Protein AF-X1PNG1-F1 (afdb_monomer)

Sequence (162 aa):
MVKGASWNPIYDARANFEKSEVELVSYGVIKQITGEDWLEVDCSLSTAKPRIGGSMPYVASWFLRPYQREVLSDKVSAPLATAYQTEAFKKEAEVLEERVESEMEYAIAEEKGIAIIYKLPSKVSVKSDKSEHKFPVSSQFLSAEFEYSSYPRVSPFAYLGS

Organism: NCBI:txid412755

pLDDT: mean 71.27, std 20.63, range [27.91, 92.25]

Secondary structure (DSSP, 8-state):
---SEEEEEEEEEEEETTTTEEEEEEEEEEEE-SSS-EEEE--EEE---TTS-SPPPP------------------------------------------------PEEEEETTEEEEE-SSPEEE-SSS--EEEEEEEEEEE---EEEE-TTT-SSEEEE-

InterPro domains:
  IPR011935 Conserved hypothetical protein CHP02231 [PTHR31005] (1-160)
  IPR037291 Domain of unknown function DUF4139 [PF13598] (1-136)

Mean predicted aligned error: 16.91 Å

Solvent-accessible surface area (backbone atoms only — not comparable to full-atom values): 10886 Å² total; per-residue (Å²): 134,88,64,52,69,51,72,46,81,47,75,52,78,47,78,40,77,92,76,35,30,30,41,40,36,35,30,39,34,40,33,26,51,61,80,56,68,43,71,67,34,89,46,70,51,60,72,51,59,83,84,63,59,94,68,80,77,86,78,80,82,85,78,88,69,81,91,72,82,77,81,77,76,88,74,88,73,85,90,81,89,82,86,91,87,81,89,90,82,84,91,89,87,90,81,91,82,86,84,81,90,71,94,81,69,58,26,56,77,50,82,59,89,92,27,50,35,35,36,43,73,61,67,40,66,50,57,45,74,64,52,78,46,80,40,58,36,39,75,46,80,39,84,48,86,86,47,82,48,69,49,66,93,83,37,86,59,71,47,84,54,132

Foldseek 3Di:
DQPFKDKDKDWDWDDDPVQLKIKIWIKIKIFGQSVDWQDQAWDKDKPDPVVPDPDDDDDDDDDDDPDDDPPPDDPDDDDDDDDDDDDDDDDDDDDDDDDDDDDADEWDWDDDPPMIMTTQPGGDTYGNPRDIDMHTYDIDMDRHDWDWDDDVVVPVDIDTDD

Structure (mmCIF, N/CA/C/O backbone):
data_AF-X1PNG1-F1
#
_entry.id   AF-X1PNG1-F1
#
loop_
_atom_site.group_PDB
_atom_site.id
_atom_site.type_symbol
_atom_site.label_atom_id
_atom_site.label_alt_id
_atom_site.label_comp_id
_atom_site.label_asym_id
_atom_site.label_entity_id
_atom_site.label_seq_id
_atom_site.pdbx_PDB_ins_code
_atom_site.Cartn_x
_atom_site.Cartn_y
_atom_site.Cartn_z
_atom_site.occupancy
_atom_site.B_iso_or_equiv
_atom_site.auth_seq_id
_atom_site.auth_comp_id
_atom_site.auth_asym_id
_atom_site.auth_atom_id
_atom_site.pdbx_PDB_model_num
ATOM 1 N N . MET A 1 1 ? -16.408 -9.611 14.032 1.00 58.78 1 MET A N 1
ATOM 2 C CA . MET A 1 1 ? -15.685 -8.841 12.996 1.00 58.78 1 MET A CA 1
ATOM 3 C C . MET A 1 1 ? -16.488 -7.584 12.723 1.00 58.78 1 MET A C 1
ATOM 5 O O . MET A 1 1 ? -17.632 -7.701 12.296 1.00 58.78 1 MET A O 1
ATOM 9 N N . VAL A 1 2 ? -15.938 -6.415 13.043 1.00 67.69 2 VAL A N 1
ATOM 10 C CA . VAL A 1 2 ? -16.598 -5.132 12.775 1.00 67.69 2 VAL A CA 1
ATOM 11 C C . VAL A 1 2 ? -16.414 -4.814 11.293 1.00 67.69 2 VAL A C 1
ATOM 13 O O . VAL A 1 2 ? -15.322 -4.974 10.748 1.00 67.69 2 VAL A O 1
ATOM 16 N N . LYS A 1 3 ? -17.506 -4.475 10.607 1.00 81.31 3 LYS A N 1
ATOM 17 C CA . LYS A 1 3 ? -17.481 -4.110 9.186 1.00 81.31 3 LYS A CA 1
ATOM 18 C C . LYS A 1 3 ? -17.285 -2.603 9.069 1.00 81.31 3 LYS A C 1
ATOM 20 O O . LYS A 1 3 ? -17.698 -1.870 9.956 1.00 81.31 3 LYS A O 1
ATOM 25 N N . GLY A 1 4 ? -16.707 -2.155 7.957 1.00 83.81 4 GLY A N 1
ATOM 26 C CA . GLY A 1 4 ? -16.618 -0.728 7.648 1.00 83.81 4 GLY A CA 1
ATOM 27 C C . GLY A 1 4 ? -15.223 -0.122 7.735 1.00 83.81 4 GLY A C 1
ATOM 28 O O . GLY A 1 4 ? -15.099 1.053 7.439 1.00 83.81 4 GLY A O 1
ATOM 29 N N . ALA A 1 5 ? -14.185 -0.892 8.068 1.00 88.12 5 ALA A N 1
ATOM 30 C CA . ALA A 1 5 ? -12.794 -0.464 7.933 1.00 88.12 5 ALA A CA 1
ATOM 31 C C . ALA A 1 5 ? -12.152 -1.072 6.678 1.00 88.12 5 ALA A C 1
ATOM 33 O O . ALA A 1 5 ? -12.347 -2.253 6.373 1.00 88.12 5 ALA A O 1
ATOM 34 N N . SER A 1 6 ? -11.381 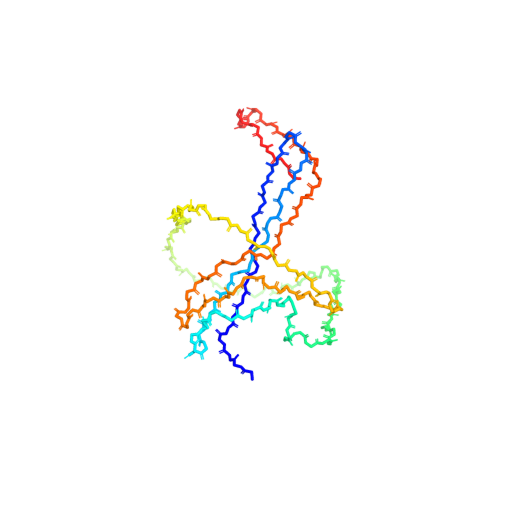-0.266 5.957 1.00 88.25 6 SER A N 1
ATOM 35 C CA . SER A 1 6 ? -10.626 -0.673 4.772 1.00 88.25 6 SER A CA 1
ATOM 36 C C . SER A 1 6 ? -9.333 0.121 4.667 1.00 88.25 6 SER A C 1
ATOM 38 O O . SER A 1 6 ? -9.252 1.242 5.169 1.00 88.25 6 SER A O 1
ATOM 40 N N . TRP A 1 7 ? -8.343 -0.443 3.982 1.00 90.31 7 TRP A N 1
ATOM 41 C CA . TRP A 1 7 ? -7.125 0.278 3.648 1.00 90.31 7 TRP A CA 1
ATOM 42 C C . TRP A 1 7 ? -6.682 -0.040 2.219 1.00 90.31 7 TRP A C 1
ATOM 44 O O . TRP A 1 7 ? -6.968 -1.131 1.718 1.00 90.31 7 TRP A O 1
ATOM 54 N N . ASN A 1 8 ? -5.998 0.905 1.574 1.00 89.25 8 ASN A N 1
ATOM 55 C CA . ASN A 1 8 ? -5.410 0.734 0.247 1.00 89.25 8 ASN A CA 1
ATOM 56 C C . ASN A 1 8 ? -3.935 1.163 0.259 1.00 89.25 8 ASN A C 1
ATOM 58 O O . ASN A 1 8 ? -3.618 2.190 0.867 1.00 89.25 8 ASN A O 1
ATOM 62 N N . PRO A 1 9 ? -3.032 0.421 -0.403 1.00 88.56 9 PRO A N 1
ATOM 63 C CA . PRO A 1 9 ? -1.653 0.850 -0.571 1.00 88.56 9 PRO A CA 1
ATOM 64 C C . PRO A 1 9 ? -1.540 1.952 -1.634 1.00 88.56 9 PRO A C 1
ATOM 66 O O . PRO A 1 9 ? -2.182 1.881 -2.681 1.00 88.5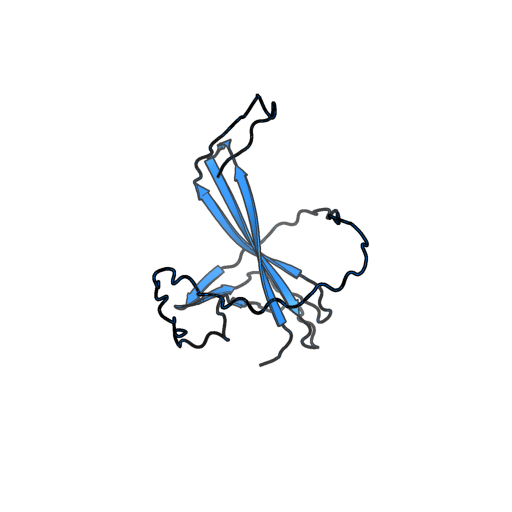6 9 PRO A O 1
ATOM 69 N N . ILE A 1 10 ? -0.690 2.943 -1.377 1.00 90.31 10 ILE A N 1
ATOM 70 C CA . ILE A 1 10 ? -0.272 3.975 -2.334 1.00 90.31 10 ILE A CA 1
ATOM 71 C C . ILE A 1 10 ? 1.254 4.024 -2.338 1.00 90.31 10 ILE A C 1
ATOM 73 O O . ILE A 1 10 ? 1.878 3.825 -1.300 1.00 90.31 10 ILE A O 1
ATOM 77 N N . TYR A 1 11 ? 1.854 4.299 -3.492 1.00 90.19 11 TYR A N 1
ATOM 78 C CA . TYR A 1 11 ? 3.301 4.323 -3.663 1.00 90.19 11 TYR A CA 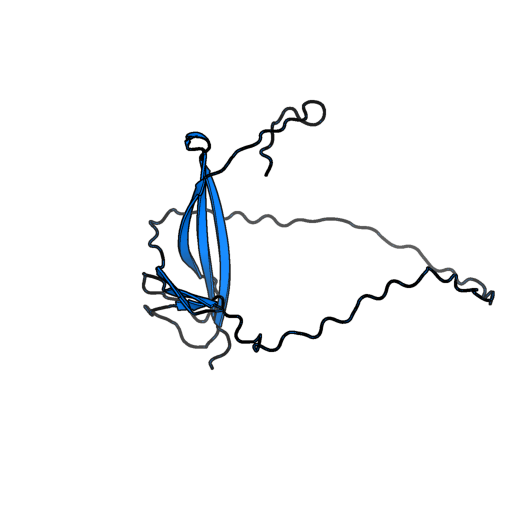1
ATOM 79 C C . TYR A 1 11 ? 3.738 5.669 -4.249 1.00 90.19 11 TYR A C 1
ATOM 81 O O . TYR A 1 11 ? 3.200 6.091 -5.270 1.00 90.19 11 TYR A O 1
ATOM 89 N N . ASP A 1 12 ? 4.722 6.312 -3.624 1.00 91.50 12 ASP A N 1
ATOM 90 C CA . ASP A 1 12 ? 5.455 7.444 -4.191 1.00 91.50 12 ASP A CA 1
ATOM 91 C C . ASP A 1 12 ? 6.843 6.919 -4.605 1.00 91.50 12 ASP A C 1
ATOM 93 O O . ASP A 1 12 ? 7.581 6.400 -3.767 1.00 91.50 12 ASP A O 1
ATOM 97 N N . ALA A 1 13 ? 7.212 7.055 -5.880 1.00 90.06 13 ALA A N 1
ATOM 98 C CA . ALA A 1 13 ? 8.548 6.722 -6.376 1.00 90.06 13 ALA A CA 1
ATOM 99 C C . ALA A 1 13 ? 9.293 8.008 -6.756 1.00 90.06 13 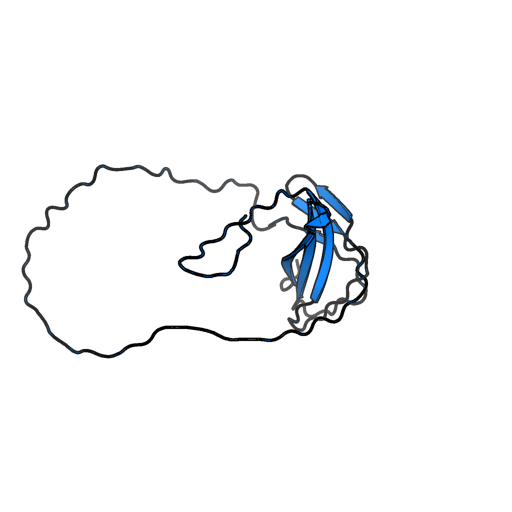ALA A C 1
ATOM 101 O O . ALA A 1 13 ? 8.796 8.799 -7.559 1.00 90.06 13 ALA A O 1
ATOM 102 N N . ARG A 1 14 ? 10.476 8.229 -6.177 1.00 91.62 14 ARG A N 1
ATOM 103 C CA . ARG A 1 14 ? 11.315 9.412 -6.408 1.00 91.62 14 ARG A CA 1
ATOM 104 C C . ARG A 1 14 ? 12.659 8.979 -6.980 1.00 91.62 14 ARG A C 1
ATOM 106 O O . ARG A 1 14 ? 13.433 8.306 -6.308 1.00 91.62 14 ARG A O 1
ATOM 113 N N . ALA A 1 15 ? 12.933 9.359 -8.225 1.00 90.38 15 ALA A N 1
ATOM 114 C CA . ALA A 1 15 ? 14.190 9.035 -8.891 1.00 90.38 15 ALA A CA 1
ATOM 115 C C . ALA A 1 15 ? 15.294 10.037 -8.520 1.00 90.38 15 ALA A C 1
ATOM 117 O O . ALA A 1 15 ? 15.094 11.250 -8.599 1.00 90.38 15 ALA A O 1
ATOM 118 N N . ASN A 1 16 ? 16.468 9.521 -8.161 1.00 90.62 16 ASN A N 1
ATOM 119 C CA . ASN A 1 16 ? 17.702 10.277 -8.010 1.00 90.62 16 ASN A CA 1
ATOM 120 C C . ASN A 1 16 ? 18.716 9.819 -9.068 1.00 90.62 16 ASN A C 1
ATOM 122 O O . ASN A 1 16 ? 19.353 8.770 -8.944 1.00 90.62 16 ASN A O 1
ATOM 126 N N . PHE A 1 17 ? 18.877 10.637 -10.107 1.00 87.25 17 PHE A N 1
ATOM 127 C CA . PHE A 1 17 ? 19.739 10.328 -11.248 1.00 87.25 17 PHE A CA 1
ATOM 128 C C . PHE A 1 17 ? 21.232 10.349 -10.908 1.00 87.25 17 PHE A C 1
ATOM 130 O O . PHE A 1 17 ? 21.987 9.561 -11.467 1.00 87.25 17 PHE A O 1
ATOM 137 N N . GLU A 1 18 ? 21.665 11.205 -9.977 1.00 88.00 18 GLU A N 1
ATOM 138 C CA . GLU A 1 18 ? 23.079 11.300 -9.587 1.00 88.00 18 GLU A CA 1
ATOM 139 C C . GLU A 1 18 ? 23.554 10.027 -8.882 1.00 88.00 18 GLU A C 1
ATOM 141 O O . GLU A 1 18 ? 24.693 9.599 -9.059 1.00 88.00 18 GLU A O 1
ATOM 146 N N . LYS A 1 19 ? 22.665 9.407 -8.099 1.00 89.38 19 LYS A N 1
ATOM 147 C CA . LYS A 1 19 ? 22.955 8.187 -7.339 1.00 89.38 19 LYS A CA 1
ATOM 148 C C . LYS A 1 19 ? 22.579 6.899 -8.064 1.00 89.38 19 LYS A C 1
ATOM 150 O O . LYS A 1 19 ? 22.920 5.832 -7.572 1.00 89.38 19 LYS A O 1
ATOM 155 N N . SER A 1 20 ? 21.921 6.979 -9.225 1.00 90.69 20 SER A N 1
ATOM 156 C CA . SER A 1 20 ? 21.358 5.802 -9.913 1.00 90.69 20 SER A CA 1
ATOM 157 C C . SER A 1 20 ? 20.413 4.996 -9.005 1.00 90.69 20 SER A C 1
ATOM 159 O O . SER A 1 20 ? 20.469 3.768 -8.935 1.00 90.69 20 SER A O 1
ATOM 161 N N . GLU A 1 21 ? 19.562 5.708 -8.261 1.00 92.12 21 GLU A N 1
ATOM 162 C CA . GLU A 1 21 ? 18.663 5.130 -7.260 1.00 92.12 21 GLU A CA 1
ATOM 163 C C . GLU A 1 21 ? 17.235 5.663 -7.409 1.00 92.12 21 GLU A C 1
ATOM 165 O O . GLU A 1 21 ? 17.006 6.801 -7.822 1.00 92.12 21 GLU A O 1
ATOM 170 N N . VAL A 1 22 ? 16.262 4.848 -7.013 1.00 91.75 22 VAL A N 1
ATOM 171 C CA . VAL A 1 22 ? 14.861 5.236 -6.850 1.00 91.75 22 VAL A CA 1
ATOM 172 C C . VAL A 1 22 ? 14.459 4.987 -5.403 1.00 91.75 22 VAL A C 1
ATOM 174 O O . VAL A 1 22 ? 14.498 3.855 -4.925 1.00 91.75 22 VAL A O 1
ATOM 177 N N . GLU A 1 23 ? 14.051 6.043 -4.704 1.00 92.25 23 GLU A N 1
ATOM 178 C CA . GLU A 1 23 ? 13.390 5.920 -3.409 1.00 92.25 23 GLU A CA 1
ATOM 179 C C . GLU A 1 23 ? 11.925 5.541 -3.642 1.00 92.25 23 GLU A C 1
ATOM 181 O O . GLU A 1 23 ? 11.161 6.298 -4.244 1.00 92.25 23 GLU A O 1
ATOM 186 N N . LEU A 1 24 ? 11.528 4.364 -3.169 1.00 89.44 24 LEU A N 1
ATOM 187 C CA . LEU A 1 24 ? 10.150 3.899 -3.199 1.00 89.44 24 LEU A CA 1
ATOM 188 C C . LEU A 1 24 ? 9.555 3.983 -1.795 1.00 89.44 24 LEU A C 1
ATOM 190 O O . LEU A 1 24 ? 9.843 3.151 -0.930 1.00 89.44 24 LEU A O 1
ATOM 194 N N . VAL A 1 25 ? 8.671 4.957 -1.594 1.00 89.94 25 VAL A N 1
ATOM 195 C CA . VAL A 1 25 ? 7.926 5.134 -0.349 1.00 89.94 25 VAL A CA 1
ATOM 196 C C . VAL A 1 25 ? 6.535 4.534 -0.502 1.00 89.94 25 VAL A C 1
ATOM 198 O O . VAL A 1 25 ? 5.752 4.916 -1.369 1.00 89.94 25 VAL A O 1
ATOM 201 N N . SER A 1 26 ? 6.215 3.577 0.358 1.00 88.81 26 SER A N 1
ATOM 202 C CA . SER A 1 26 ? 4.901 2.949 0.448 1.00 88.81 26 SER A CA 1
ATOM 203 C C . SER A 1 26 ? 4.089 3.590 1.563 1.00 88.81 26 SER A C 1
ATOM 205 O O . SER A 1 26 ? 4.584 3.801 2.671 1.00 88.81 26 SER A O 1
ATOM 207 N N . TYR A 1 27 ? 2.816 3.830 1.286 1.00 90.00 27 TYR A N 1
ATOM 208 C CA . TYR A 1 27 ? 1.833 4.385 2.200 1.00 90.00 27 TYR A CA 1
ATOM 209 C C . TYR A 1 27 ? 0.614 3.474 2.295 1.00 90.00 27 TYR A C 1
ATOM 211 O O . TYR A 1 27 ? 0.241 2.807 1.332 1.00 90.00 27 TYR A O 1
ATOM 219 N N . GLY A 1 28 ? -0.043 3.486 3.449 1.00 89.62 28 GLY A N 1
ATOM 220 C CA . GLY A 1 28 ? -1.348 2.880 3.661 1.00 89.62 28 GLY A CA 1
ATOM 221 C C . GLY A 1 28 ? -2.376 3.976 3.885 1.00 89.62 28 GLY A C 1
ATOM 222 O O . GLY A 1 28 ? -2.267 4.734 4.847 1.00 89.62 28 GLY A O 1
ATOM 223 N N . VAL A 1 29 ? -3.372 4.069 3.007 1.00 92.12 29 VAL A N 1
ATOM 224 C CA . VAL A 1 29 ? -4.522 4.953 3.214 1.00 92.12 29 VAL A CA 1
ATOM 225 C C . VAL A 1 29 ? -5.605 4.178 3.934 1.00 92.12 29 VAL A C 1
ATOM 227 O O . VAL A 1 29 ? -6.124 3.204 3.391 1.00 92.12 29 VAL A O 1
ATOM 230 N N . ILE A 1 30 ? -5.929 4.602 5.152 1.00 91.44 30 ILE A N 1
ATOM 231 C CA . ILE A 1 30 ? -6.938 3.984 6.010 1.00 91.44 30 ILE A CA 1
ATOM 232 C C . ILE A 1 30 ? -8.216 4.814 5.950 1.00 91.44 30 ILE A C 1
ATOM 234 O O . ILE A 1 30 ? -8.184 6.043 5.989 1.00 91.44 30 ILE A O 1
ATOM 238 N N . LYS A 1 31 ? -9.347 4.116 5.873 1.00 91.75 31 LYS A N 1
ATOM 239 C CA . LYS A 1 31 ? -10.688 4.693 5.854 1.00 91.75 31 LYS A CA 1
ATOM 240 C C . LYS A 1 31 ? -11.626 3.803 6.652 1.00 91.75 31 LYS A C 1
ATOM 242 O O . LYS A 1 31 ? -11.632 2.583 6.448 1.00 91.75 31 LYS A O 1
ATOM 247 N N . GLN A 1 32 ? -12.438 4.396 7.523 1.00 90.12 32 GLN A N 1
ATOM 248 C CA . GLN A 1 32 ? -13.351 3.629 8.366 1.00 90.12 32 GLN A CA 1
ATOM 249 C C . GLN A 1 32 ? -14.710 4.311 8.580 1.00 90.12 32 GLN A C 1
ATOM 251 O O . GLN A 1 32 ? -14.840 5.531 8.485 1.00 90.12 32 GLN A O 1
ATOM 256 N N . ILE A 1 33 ? -15.725 3.476 8.804 1.00 92.25 33 ILE A N 1
ATOM 257 C CA . ILE A 1 33 ? -17.103 3.833 9.173 1.00 92.25 33 ILE A CA 1
ATOM 258 C C . ILE A 1 33 ? -17.651 2.857 10.234 1.00 92.25 33 ILE A C 1
ATOM 260 O O . ILE A 1 33 ? -18.796 2.413 10.163 1.00 92.25 33 ILE A O 1
ATOM 264 N N . THR A 1 34 ? -16.805 2.432 11.173 1.00 87.25 34 THR A N 1
ATOM 265 C CA . THR A 1 34 ? -17.136 1.427 12.193 1.00 87.25 34 THR A CA 1
ATOM 266 C C . THR A 1 34 ? -18.037 1.960 13.306 1.00 87.25 34 THR A C 1
ATOM 268 O O . THR A 1 34 ? -18.543 1.163 14.089 1.00 87.25 34 THR A O 1
ATOM 271 N N . GLY A 1 35 ? -18.270 3.274 13.363 1.00 87.44 35 GLY A N 1
ATOM 272 C CA . GLY A 1 35 ? -19.079 3.941 14.387 1.00 87.44 35 GLY A CA 1
ATOM 273 C C . GLY A 1 35 ? -18.306 4.293 15.660 1.00 87.44 35 GLY A C 1
ATOM 274 O O . GLY A 1 35 ? -18.885 4.852 16.584 1.00 87.44 35 GLY A O 1
ATOM 275 N N . GLU A 1 36 ? -17.009 3.994 15.695 1.00 87.88 36 GLU A N 1
ATOM 276 C CA . GLU A 1 36 ? -16.102 4.300 16.799 1.00 87.88 36 GLU A CA 1
ATOM 277 C C . GLU A 1 36 ? -14.90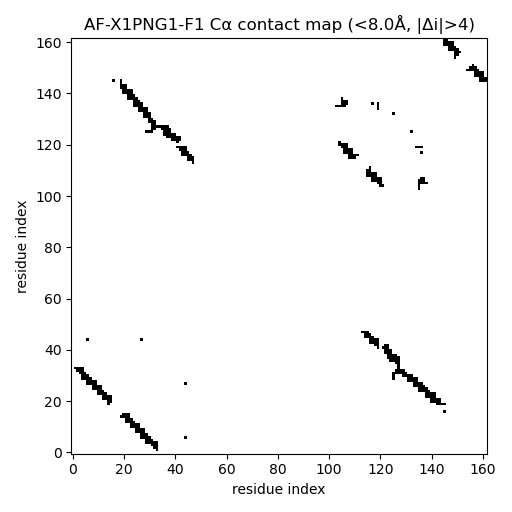3 5.063 16.248 1.00 87.88 36 GLU A C 1
ATOM 279 O O . GLU A 1 36 ? -14.337 4.672 15.224 1.00 87.88 36 GLU A O 1
ATOM 284 N N . ASP A 1 37 ? -14.515 6.139 16.925 1.00 89.94 37 ASP A N 1
ATOM 285 C CA . ASP A 1 37 ? -13.306 6.878 16.587 1.00 89.94 37 ASP A CA 1
ATOM 286 C C . ASP A 1 37 ? -12.090 6.156 17.165 1.00 89.94 37 ASP A C 1
ATOM 288 O O . ASP A 1 37 ? -12.040 5.829 18.352 1.00 89.94 37 ASP A O 1
ATOM 292 N N . TRP A 1 38 ? -11.091 5.909 16.321 1.00 91.38 38 TRP A N 1
ATOM 293 C CA . TRP A 1 38 ? -9.811 5.376 16.767 1.00 91.38 38 TRP A CA 1
ATOM 294 C C . TRP A 1 38 ? -8.930 6.553 17.154 1.00 91.38 38 TRP A C 1
ATOM 296 O O . TRP A 1 38 ? -8.618 7.387 16.305 1.00 91.38 38 TRP A O 1
ATOM 306 N N . LEU A 1 39 ? -8.559 6.636 18.428 1.00 90.75 39 LEU A N 1
ATOM 307 C CA . LEU A 1 39 ? -7.723 7.700 18.975 1.00 90.75 39 LEU A CA 1
ATOM 308 C C . LEU A 1 39 ? -6.477 7.066 19.594 1.00 90.75 39 LEU A C 1
ATOM 310 O O . LEU A 1 39 ? -6.590 6.280 20.531 1.00 90.75 39 LEU A O 1
ATOM 314 N N . GLU A 1 40 ? -5.311 7.388 19.038 1.00 88.81 40 GLU A N 1
ATOM 315 C CA . GLU A 1 40 ? -3.993 6.928 19.496 1.00 88.81 40 GLU A CA 1
ATOM 316 C C . GLU A 1 40 ? -3.845 5.399 19.627 1.00 88.81 40 GLU A C 1
ATOM 318 O O . GLU A 1 40 ? -3.271 4.879 20.588 1.00 88.81 40 GLU A O 1
ATOM 323 N N . VAL A 1 41 ? -4.348 4.652 18.642 1.00 89.50 41 VAL A N 1
ATOM 324 C CA . VAL A 1 41 ? -4.316 3.183 18.668 1.00 89.50 41 VAL A CA 1
ATOM 325 C C . VAL A 1 41 ? -3.081 2.620 17.970 1.00 89.50 41 VAL A C 1
ATOM 327 O O . VAL A 1 41 ? -2.572 3.192 17.003 1.00 89.50 41 VAL A O 1
ATOM 330 N N . ASP A 1 42 ? -2.619 1.456 18.430 1.00 88.69 42 ASP A N 1
ATOM 331 C CA . ASP A 1 42 ? -1.645 0.656 17.687 1.00 88.69 42 ASP A CA 1
ATOM 332 C C . ASP A 1 42 ? -2.336 0.007 16.488 1.00 88.69 42 ASP A C 1
ATOM 334 O O . ASP A 1 42 ? -3.325 -0.717 16.636 1.00 88.69 42 ASP A O 1
ATOM 338 N N . CYS A 1 43 ? -1.817 0.258 15.288 1.00 87.00 43 CYS A N 1
ATOM 339 C CA . CYS A 1 43 ? -2.418 -0.223 14.053 1.00 87.00 43 CYS A CA 1
ATOM 340 C C . CYS A 1 43 ? -1.455 -1.137 13.290 1.00 87.00 43 CYS A C 1
ATOM 342 O O . CYS A 1 43 ? -0.256 -0.882 13.179 1.00 87.00 43 CYS A O 1
ATOM 344 N N . SER A 1 44 ? -1.990 -2.230 12.750 1.00 86.94 44 SER A N 1
ATOM 345 C CA . SER A 1 44 ? -1.257 -3.146 11.878 1.00 86.94 44 SER A CA 1
ATOM 346 C C . SER A 1 44 ? -2.035 -3.363 10.586 1.00 86.94 44 SER A C 1
ATOM 348 O O . SER A 1 44 ? -3.195 -3.775 10.614 1.00 86.94 44 SER A O 1
ATOM 350 N N . LEU A 1 45 ? -1.391 -3.105 9.451 1.00 85.56 45 LEU A N 1
ATOM 351 C CA . LEU A 1 45 ? -1.964 -3.295 8.124 1.00 85.56 45 LEU A CA 1
ATOM 352 C C . LEU A 1 45 ? -1.553 -4.661 7.591 1.00 85.56 45 LEU A C 1
ATOM 354 O O . LEU A 1 45 ? -0.374 -5.001 7.573 1.00 85.56 45 LEU A O 1
ATOM 358 N N . SER A 1 46 ? -2.521 -5.455 7.146 1.00 80.50 46 SER A N 1
ATOM 359 C CA . SER A 1 46 ? -2.249 -6.754 6.537 1.00 80.50 46 SER A CA 1
ATOM 360 C C . SER A 1 46 ? -2.631 -6.740 5.067 1.00 80.50 46 SER A C 1
ATOM 362 O O . SER A 1 46 ? -3.740 -6.344 4.707 1.00 80.50 46 SER A O 1
ATOM 364 N N . THR A 1 47 ? -1.714 -7.216 4.227 1.00 74.38 47 THR A N 1
ATOM 365 C CA . THR A 1 47 ? -1.965 -7.509 2.805 1.00 74.38 47 THR A CA 1
ATOM 366 C C . THR A 1 47 ? -2.715 -8.825 2.604 1.00 74.38 47 THR A C 1
ATOM 368 O O . THR A 1 47 ? -3.107 -9.144 1.479 1.00 74.38 47 THR A O 1
ATOM 371 N N . ALA A 1 48 ? -2.971 -9.580 3.682 1.00 59.50 48 ALA A N 1
ATOM 372 C CA . ALA A 1 48 ? -3.844 -10.741 3.636 1.00 59.50 48 ALA A CA 1
ATOM 373 C C . ALA A 1 48 ? -5.209 -10.309 3.099 1.00 59.50 48 ALA A C 1
ATOM 375 O O . ALA A 1 48 ? -5.883 -9.482 3.709 1.00 59.50 48 ALA A O 1
ATOM 376 N N . LYS A 1 49 ? -5.655 -10.898 1.988 1.00 57.69 49 LYS A N 1
ATOM 377 C CA . LYS A 1 49 ? -7.062 -10.845 1.577 1.00 57.69 49 LYS A CA 1
ATOM 378 C C . LYS A 1 49 ? -7.799 -11.949 2.341 1.00 57.69 49 LYS A C 1
ATOM 380 O O . LYS A 1 49 ? -7.799 -13.081 1.867 1.00 57.69 49 LYS A O 1
ATOM 385 N N . PRO A 1 50 ? -8.486 -11.674 3.470 1.00 53.00 50 PRO A N 1
ATOM 386 C CA . PRO A 1 50 ? -9.055 -12.734 4.312 1.00 53.00 50 PRO A CA 1
ATOM 387 C C . PRO A 1 50 ? -10.196 -13.478 3.605 1.00 53.00 50 PRO A C 1
ATOM 389 O O . PRO A 1 50 ? -10.567 -14.582 3.983 1.00 53.00 50 PRO A O 1
ATOM 392 N N . ARG A 1 51 ? -10.774 -12.847 2.571 1.00 51.81 51 ARG A N 1
ATOM 393 C CA . ARG A 1 51 ? -11.868 -13.390 1.760 1.00 51.81 51 ARG A CA 1
ATOM 394 C C . ARG A 1 51 ? -11.392 -14.391 0.700 1.00 51.81 51 ARG A C 1
ATOM 396 O O . ARG A 1 51 ? -12.221 -15.099 0.140 1.00 51.81 51 ARG A O 1
ATOM 403 N N . ILE A 1 52 ? -10.088 -14.462 0.427 1.00 52.03 52 ILE A N 1
ATOM 404 C CA . ILE A 1 52 ? -9.498 -15.541 -0.366 1.00 52.03 52 ILE A CA 1
ATOM 405 C C . ILE A 1 52 ? -9.200 -16.659 0.627 1.00 52.03 52 ILE A C 1
ATOM 407 O O . ILE A 1 52 ? -8.139 -16.716 1.240 1.00 52.03 52 ILE A O 1
ATOM 411 N N . GLY A 1 53 ? -10.195 -17.521 0.850 1.00 51.22 53 GLY A N 1
ATOM 412 C CA . GLY A 1 53 ? -9.922 -18.822 1.448 1.00 51.22 53 GLY A CA 1
ATOM 413 C C . GLY A 1 53 ? -8.881 -19.538 0.587 1.00 51.22 53 GLY A C 1
ATOM 414 O O . GLY A 1 53 ? -8.899 -19.385 -0.633 1.00 51.22 53 GLY A O 1
ATOM 415 N N . GLY A 1 54 ? -7.982 -20.309 1.202 1.00 54.28 54 GLY A N 1
ATOM 416 C CA . GLY A 1 54 ? -6.874 -21.008 0.530 1.00 54.28 54 GLY A CA 1
ATOM 417 C C . GLY A 1 54 ? -7.278 -22.078 -0.497 1.00 54.28 54 GLY A C 1
ATOM 418 O O . GLY A 1 54 ? -6.468 -22.934 -0.833 1.00 54.28 54 GLY A O 1
ATOM 419 N N . SER A 1 55 ? -8.518 -22.062 -0.987 1.00 59.69 55 SER A N 1
ATOM 420 C CA . SER A 1 55 ? -8.948 -22.882 -2.110 1.00 59.69 55 SER A CA 1
ATOM 421 C C . SER A 1 55 ? -8.538 -22.197 -3.408 1.00 59.69 55 SER A C 1
ATOM 423 O O . SER A 1 55 ? -9.018 -21.109 -3.729 1.00 59.69 55 SER A O 1
ATOM 425 N N . MET A 1 56 ? -7.671 -22.857 -4.170 1.00 63.44 56 MET A N 1
ATOM 426 C CA . MET A 1 56 ? -7.351 -22.469 -5.540 1.00 63.44 56 MET A CA 1
ATOM 427 C C . MET A 1 56 ? -8.655 -22.348 -6.355 1.00 63.44 56 MET A C 1
ATOM 429 O O . MET A 1 56 ? -9.461 -23.285 -6.335 1.00 63.44 56 MET A O 1
ATOM 433 N N . PRO A 1 57 ? -8.908 -21.222 -7.048 1.00 62.94 57 PRO A N 1
ATOM 434 C CA . PRO A 1 57 ? -10.050 -21.122 -7.945 1.00 62.94 57 PRO A CA 1
ATOM 435 C C . PRO A 1 57 ? -9.865 -22.096 -9.112 1.00 62.94 57 PRO A C 1
ATOM 437 O O . PRO A 1 57 ? -8.763 -22.250 -9.638 1.00 62.94 57 PRO A O 1
ATOM 440 N N . TYR A 1 58 ? -10.946 -22.753 -9.525 1.00 77.81 58 TYR A N 1
ATOM 441 C CA . TYR A 1 58 ? -10.918 -23.623 -10.695 1.00 77.81 58 TYR A CA 1
ATOM 442 C C . TYR A 1 58 ? -10.629 -22.793 -11.953 1.00 77.81 58 TYR A C 1
ATOM 444 O O . TYR A 1 58 ? -11.398 -21.896 -12.303 1.00 77.81 58 TYR A O 1
ATOM 452 N N . VAL A 1 59 ? -9.524 -23.093 -12.635 1.00 78.56 59 VAL A N 1
ATOM 453 C CA . VAL A 1 59 ? -9.183 -22.497 -13.930 1.00 78.56 59 VAL A CA 1
ATOM 454 C C . VAL A 1 59 ? -9.770 -23.393 -15.016 1.00 78.56 59 VAL A C 1
ATOM 456 O O . VAL A 1 59 ? -9.306 -24.515 -15.216 1.00 78.56 59 VAL A O 1
ATOM 459 N N . ALA A 1 60 ? -10.807 -22.922 -15.711 1.00 80.75 60 ALA A N 1
ATOM 460 C CA . ALA A 1 60 ? -11.349 -23.648 -16.855 1.00 80.75 60 ALA A CA 1
ATOM 461 C C . ALA A 1 60 ? -10.318 -23.663 -17.995 1.00 80.75 60 ALA A C 1
ATOM 463 O O . ALA A 1 60 ? -9.730 -22.631 -18.323 1.00 80.75 60 ALA A O 1
ATOM 464 N N . SER A 1 61 ? -10.095 -24.825 -18.610 1.00 82.25 61 SER A N 1
ATOM 465 C CA . SER A 1 61 ? -9.186 -24.941 -19.750 1.00 82.25 61 SER A CA 1
ATOM 466 C C . SER A 1 61 ? -9.689 -24.109 -20.931 1.00 82.25 61 SER A C 1
ATOM 468 O O . SER A 1 61 ? -10.845 -24.228 -21.344 1.00 82.25 61 SER A O 1
ATOM 470 N N . TRP A 1 62 ? -8.809 -23.292 -21.511 1.00 84.19 62 TRP A N 1
ATOM 471 C CA . TRP A 1 62 ? -9.110 -22.580 -22.746 1.00 84.19 62 TRP A CA 1
ATOM 472 C C . TRP A 1 62 ? -8.858 -23.504 -23.942 1.00 84.19 62 TRP A C 1
ATOM 474 O O . TRP A 1 62 ? -7.724 -23.696 -24.375 1.00 84.19 62 TRP A O 1
ATOM 484 N N . PHE A 1 63 ? -9.920 -24.123 -24.457 1.00 82.12 63 PHE A N 1
ATOM 485 C CA . PHE A 1 63 ? -9.841 -24.950 -25.661 1.00 82.12 63 PHE A CA 1
ATOM 486 C C . PHE A 1 63 ? -9.926 -24.069 -26.910 1.00 82.12 63 PHE A C 1
ATOM 488 O O . PHE A 1 63 ? -10.991 -23.535 -27.225 1.00 82.12 63 PHE A O 1
ATOM 495 N N . LEU A 1 64 ? -8.821 -23.950 -27.647 1.00 84.19 64 LEU A N 1
ATOM 496 C CA . LEU A 1 64 ? -8.832 -23.358 -28.983 1.00 84.19 64 LEU A CA 1
ATOM 497 C C . LEU A 1 64 ? -9.557 -24.312 -29.935 1.00 84.19 64 LEU A C 1
ATOM 499 O O . LEU A 1 64 ? -9.150 -25.461 -30.110 1.00 84.19 64 LEU A O 1
ATOM 503 N N . ARG A 1 65 ? -10.643 -23.843 -30.548 1.00 81.75 65 ARG A N 1
ATOM 504 C CA . ARG A 1 65 ? -11.326 -24.563 -31.626 1.00 81.75 65 ARG A CA 1
ATOM 505 C C . ARG A 1 65 ? -10.979 -23.900 -32.957 1.00 81.75 65 ARG A C 1
ATOM 507 O O . ARG A 1 65 ? -10.914 -22.670 -33.002 1.00 81.75 65 ARG A O 1
ATOM 514 N N . PRO A 1 66 ? -10.770 -24.677 -34.034 1.00 78.56 66 PRO A N 1
ATOM 515 C CA . PRO A 1 66 ? -10.679 -24.117 -35.373 1.00 78.56 66 PRO A CA 1
ATOM 516 C C . PRO A 1 66 ? -11.907 -23.252 -35.643 1.00 78.56 66 PRO A C 1
ATOM 518 O O . PRO A 1 66 ? -13.018 -23.616 -35.254 1.00 78.56 66 PRO A O 1
ATOM 521 N N . TYR A 1 67 ? -11.705 -22.116 -36.308 1.00 78.38 67 TYR A N 1
ATOM 522 C CA . TYR A 1 67 ? -12.809 -21.275 -36.744 1.00 78.38 67 TYR A CA 1
ATOM 523 C C . TYR A 1 67 ? -13.737 -22.095 -37.648 1.00 78.38 67 TYR A C 1
ATOM 525 O O . TYR A 1 67 ? -13.375 -22.456 -38.769 1.00 78.38 67 TYR A O 1
ATOM 533 N N . GLN A 1 68 ? -14.924 -22.419 -37.142 1.00 69.69 68 GLN A N 1
ATOM 534 C CA . GLN A 1 68 ? -15.960 -23.088 -37.907 1.00 69.69 68 GLN A CA 1
ATOM 535 C C . GLN A 1 68 ? -16.862 -21.999 -38.475 1.00 69.69 68 GLN A C 1
ATOM 537 O O . GLN A 1 68 ? -17.532 -21.288 -37.730 1.00 69.69 68 GLN A O 1
ATOM 542 N N . ARG A 1 69 ? -16.833 -21.833 -39.800 1.00 60.16 69 ARG A N 1
ATOM 543 C CA . ARG A 1 69 ? -17.721 -20.902 -40.496 1.00 60.16 69 ARG A CA 1
ATOM 544 C C . ARG A 1 69 ? -19.161 -21.332 -40.215 1.00 60.16 69 ARG A C 1
ATOM 546 O O . ARG A 1 69 ? -19.578 -22.397 -40.667 1.00 60.16 69 ARG A O 1
ATOM 553 N N . GLU A 1 70 ? -19.905 -20.516 -39.478 1.00 61.03 70 GLU A N 1
ATOM 554 C CA . GLU A 1 70 ? -21.354 -20.656 -39.406 1.00 61.03 70 GLU A CA 1
ATOM 555 C C . GLU A 1 70 ? -21.908 -20.476 -40.821 1.00 61.03 70 GLU A C 1
ATOM 557 O O . GLU A 1 70 ? -21.738 -19.433 -41.454 1.00 61.03 70 GLU A O 1
ATOM 562 N N . VAL A 1 71 ? -22.535 -21.526 -41.348 1.00 57.00 71 VAL A N 1
ATOM 563 C CA . VAL A 1 71 ? -23.391 -21.417 -42.529 1.00 57.00 71 VAL A CA 1
ATOM 564 C C . VAL A 1 71 ? -24.671 -20.746 -42.056 1.00 57.00 71 VAL A C 1
ATOM 566 O O . VAL A 1 71 ? -25.603 -21.391 -41.583 1.00 57.00 71 VAL A O 1
ATOM 569 N N . LEU A 1 72 ? -24.668 -19.419 -42.121 1.00 56.81 72 LEU A N 1
ATOM 570 C CA . LEU A 1 72 ? -25.867 -18.616 -41.963 1.00 56.81 72 LEU A CA 1
ATOM 571 C C . LEU A 1 72 ? -26.807 -18.990 -43.114 1.00 56.81 72 LEU A C 1
ATOM 573 O O . LEU A 1 72 ? -26.513 -18.732 -44.278 1.00 56.81 72 LEU A O 1
ATOM 577 N N . SER A 1 73 ? -27.916 -19.661 -42.804 1.00 54.50 73 SER A N 1
ATOM 578 C CA . SER A 1 73 ? -29.004 -19.822 -43.764 1.00 54.50 73 SER A CA 1
ATOM 579 C C . SER A 1 73 ? -29.696 -18.471 -43.915 1.00 54.50 73 SER A C 1
ATOM 581 O O . SER A 1 73 ? -30.251 -17.966 -42.934 1.00 54.50 73 SER A O 1
ATOM 583 N N . ASP A 1 74 ? -29.670 -17.908 -45.120 1.00 44.88 74 ASP A N 1
ATOM 584 C CA . ASP A 1 74 ? -30.320 -16.643 -45.454 1.00 44.88 74 ASP A CA 1
ATOM 585 C C . ASP A 1 74 ? -31.821 -16.701 -45.146 1.00 44.88 74 ASP A C 1
ATOM 587 O O . ASP A 1 74 ? -32.631 -17.216 -45.918 1.00 44.88 74 ASP A O 1
ATOM 591 N N . LYS A 1 75 ? -32.216 -16.136 -44.005 1.00 48.44 75 LYS A N 1
ATOM 592 C CA . LYS A 1 75 ? -33.578 -15.649 -43.803 1.00 48.44 75 LYS A CA 1
ATOM 593 C C . LYS A 1 75 ? -33.536 -14.140 -43.932 1.00 48.44 75 LYS A C 1
ATOM 595 O O . LYS A 1 75 ? -33.298 -13.415 -42.972 1.00 48.44 75 LYS A O 1
ATOM 600 N N . VAL A 1 76 ? -33.739 -13.702 -45.169 1.00 42.09 76 VAL A N 1
ATOM 601 C CA . VAL A 1 76 ? -33.967 -12.306 -45.529 1.00 42.09 76 VAL A CA 1
ATOM 602 C C . VAL A 1 76 ? -35.190 -11.811 -44.759 1.00 42.09 76 VAL A C 1
ATOM 604 O O . VAL A 1 76 ? -36.288 -12.336 -44.933 1.00 42.09 76 VAL A O 1
ATOM 607 N N . SER A 1 77 ? -35.006 -10.792 -43.926 1.00 44.91 77 SER A N 1
ATOM 608 C CA . SER A 1 77 ? -36.104 -9.997 -43.385 1.00 44.91 77 SER A CA 1
ATOM 609 C C . SER A 1 77 ? -35.803 -8.522 -43.644 1.00 44.91 77 SER A C 1
ATOM 611 O O . SER A 1 77 ? -34.696 -8.050 -43.394 1.00 44.91 77 SER A O 1
ATOM 613 N N . ALA A 1 78 ? -36.782 -7.849 -44.246 1.00 44.84 78 ALA A N 1
ATOM 614 C CA . ALA A 1 78 ? -36.719 -6.509 -44.828 1.00 44.84 78 ALA A CA 1
ATOM 615 C C . ALA A 1 78 ? -36.482 -5.386 -43.785 1.00 44.84 78 ALA A C 1
ATOM 617 O O . ALA A 1 78 ? -36.715 -5.602 -42.594 1.00 44.84 78 ALA A O 1
ATOM 618 N N . PRO A 1 79 ? -36.027 -4.188 -44.210 1.00 42.47 79 PRO A N 1
ATOM 619 C CA . PRO A 1 79 ? -35.473 -3.181 -43.313 1.00 42.47 79 PRO A CA 1
ATOM 620 C C . PRO A 1 79 ? -36.559 -2.306 -42.677 1.00 42.47 79 PRO A C 1
ATOM 622 O O . PRO A 1 79 ? -37.538 -1.944 -43.328 1.00 42.47 79 PRO A O 1
ATOM 625 N N . LEU A 1 80 ? -36.329 -1.879 -41.433 1.00 35.19 80 LEU A N 1
ATOM 626 C CA . LEU A 1 80 ? -37.024 -0.738 -40.843 1.00 35.19 80 LEU A CA 1
ATOM 627 C C . LEU A 1 80 ? -35.998 0.350 -40.515 1.00 35.19 80 LEU A C 1
ATOM 629 O O . LEU A 1 80 ? -35.098 0.158 -39.700 1.00 35.19 80 LEU A O 1
ATOM 633 N N . ALA A 1 81 ? -36.128 1.483 -41.195 1.00 38.75 81 ALA A N 1
ATOM 634 C CA . ALA A 1 81 ? -35.396 2.707 -40.909 1.00 38.75 81 ALA A CA 1
ATOM 635 C C . ALA A 1 81 ? -35.936 3.351 -39.628 1.00 38.75 81 ALA A C 1
ATOM 637 O O . ALA A 1 81 ? -37.153 3.405 -39.492 1.00 38.75 81 ALA A O 1
ATOM 638 N N . THR A 1 82 ? -35.081 3.911 -38.758 1.00 36.50 82 THR A N 1
ATOM 639 C CA . THR A 1 82 ? -35.344 5.184 -38.048 1.00 36.50 82 THR A CA 1
ATOM 640 C C . THR A 1 82 ? -34.054 5.784 -37.448 1.00 36.50 82 THR A C 1
ATOM 642 O O . THR A 1 82 ? -33.342 5.121 -36.704 1.00 36.50 82 THR A O 1
ATOM 645 N N . ALA A 1 83 ? -33.843 7.056 -37.811 1.00 35.62 83 ALA A N 1
ATOM 646 C CA . ALA A 1 83 ? -33.234 8.221 -37.143 1.00 35.62 83 ALA A CA 1
ATOM 647 C C . ALA A 1 83 ? -31.834 8.209 -36.480 1.00 35.62 83 ALA A C 1
ATOM 649 O O . ALA A 1 83 ? -31.507 7.431 -35.592 1.00 35.62 83 ALA A O 1
ATOM 650 N N . TYR A 1 84 ? -31.082 9.247 -36.866 1.00 38.66 84 TYR A N 1
ATOM 651 C CA . TYR A 1 84 ? -29.869 9.808 -36.263 1.00 38.66 84 TYR A CA 1
ATOM 652 C C . TYR A 1 84 ? -30.137 10.622 -34.979 1.00 38.66 84 TYR A C 1
ATOM 654 O O . TYR A 1 84 ? -31.115 11.363 -34.948 1.00 38.66 84 TYR A O 1
ATOM 662 N N . GLN A 1 85 ? -29.199 10.583 -34.017 1.00 38.91 85 GLN A N 1
ATOM 663 C CA . GLN A 1 85 ? -28.740 11.661 -33.093 1.00 38.91 85 GLN A CA 1
ATOM 664 C C . GLN A 1 85 ? -27.826 11.025 -32.017 1.00 38.91 85 GLN A C 1
ATOM 666 O O . GLN A 1 85 ? -28.111 9.907 -31.610 1.00 38.91 85 GLN A O 1
ATOM 671 N N . THR A 1 86 ? -26.752 11.582 -31.443 1.00 36.72 86 THR A N 1
ATOM 672 C CA . THR A 1 86 ? -25.872 12.759 -31.627 1.00 36.72 86 THR A CA 1
ATOM 673 C C . THR A 1 86 ? -24.587 12.471 -30.813 1.00 36.72 86 THR A C 1
ATOM 675 O O . THR A 1 86 ? -24.585 11.582 -29.965 1.00 36.72 86 THR A O 1
ATOM 678 N N . GLU A 1 87 ? -23.505 13.197 -31.096 1.00 37.94 87 GLU A N 1
ATOM 679 C CA . GLU A 1 87 ? -22.134 13.063 -30.562 1.00 37.94 87 GLU A CA 1
ATOM 680 C C . GLU A 1 87 ? -21.966 13.220 -29.031 1.00 37.94 87 GLU A C 1
ATOM 682 O O . GLU A 1 87 ? -22.777 13.881 -28.388 1.00 37.94 87 GLU A O 1
ATOM 687 N N . ALA A 1 88 ? -20.848 12.717 -28.470 1.00 32.22 88 ALA A N 1
ATOM 688 C CA . ALA A 1 88 ? -19.758 13.540 -27.890 1.00 32.22 88 ALA A CA 1
ATOM 689 C C . ALA A 1 88 ? -18.722 12.699 -27.100 1.00 32.22 88 ALA A C 1
ATOM 691 O O . ALA A 1 88 ? -19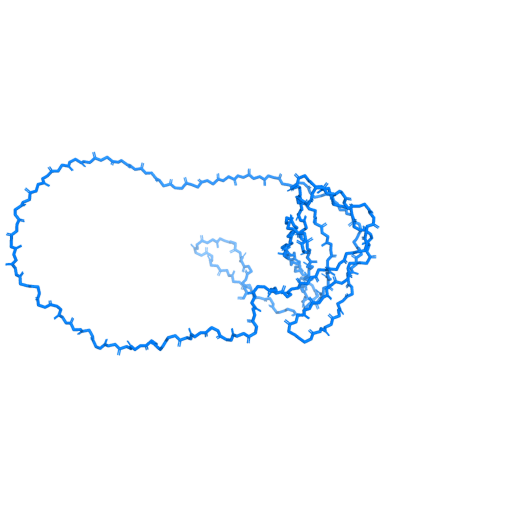.042 11.683 -26.487 1.00 32.22 88 ALA A O 1
ATOM 692 N N . PHE A 1 89 ? -17.462 13.145 -27.118 1.00 29.58 89 PHE A N 1
ATOM 693 C CA . PHE A 1 89 ? -16.261 12.479 -26.591 1.00 29.58 89 PHE A CA 1
ATOM 694 C C . PHE A 1 89 ? -15.552 13.375 -25.537 1.00 29.58 89 PHE A C 1
ATOM 696 O O . PHE A 1 89 ? -15.575 14.590 -25.698 1.00 29.58 89 PHE A O 1
ATOM 703 N N . LYS A 1 90 ? -14.832 12.748 -24.575 1.00 30.97 90 LYS A N 1
ATOM 704 C CA . LYS A 1 90 ? -13.789 13.250 -23.608 1.00 30.97 90 LYS A CA 1
ATOM 705 C C . LYS A 1 90 ? -14.221 14.169 -22.432 1.00 30.97 90 LYS A C 1
ATOM 707 O O . LYS A 1 90 ? -14.984 15.097 -22.635 1.00 30.97 90 LYS A O 1
ATOM 712 N N . LYS A 1 91 ? -13.915 13.825 -21.156 1.00 32.25 91 LYS A N 1
ATOM 713 C CA . LYS A 1 91 ? -12.661 13.970 -20.328 1.00 32.25 91 LYS A CA 1
ATOM 714 C C . LYS A 1 91 ? -12.384 15.460 -20.010 1.00 32.25 91 LYS A C 1
ATOM 716 O O . LYS A 1 91 ? -12.447 16.251 -20.934 1.00 32.25 91 LYS A O 1
ATOM 721 N N . GLU A 1 92 ? -12.124 15.948 -18.791 1.00 30.80 92 GLU A N 1
ATOM 722 C CA . GLU A 1 92 ? -11.274 15.487 -17.674 1.00 30.80 92 GLU A CA 1
ATOM 723 C C . GLU A 1 92 ? -11.518 16.437 -16.463 1.00 30.80 92 GLU A C 1
ATOM 725 O O . GLU A 1 92 ? -11.942 17.571 -16.676 1.00 30.80 92 GLU A O 1
ATOM 730 N N . ALA A 1 93 ? -11.280 16.007 -15.216 1.00 30.05 93 ALA A N 1
ATOM 731 C CA . ALA A 1 93 ? -11.394 16.847 -14.014 1.00 30.05 93 ALA A CA 1
ATOM 732 C C . ALA A 1 93 ? -10.013 17.030 -13.369 1.00 30.05 93 ALA A C 1
ATOM 734 O O . ALA A 1 93 ? -9.300 16.051 -13.155 1.00 30.05 93 ALA A O 1
ATOM 735 N N . GLU A 1 94 ? -9.659 18.277 -13.074 1.00 27.91 94 GLU A N 1
ATOM 736 C CA . GLU A 1 94 ? -8.393 18.701 -12.476 1.00 27.91 94 GLU A CA 1
ATOM 737 C C . GLU A 1 94 ? -8.634 19.046 -10.998 1.00 27.91 94 GLU A C 1
ATOM 739 O O . GLU A 1 94 ? -9.522 19.838 -10.679 1.00 27.91 94 GLU A O 1
ATOM 744 N N . VAL A 1 95 ? -7.877 18.426 -10.088 1.00 29.89 95 VAL A N 1
ATOM 745 C CA . VAL A 1 95 ? -7.835 18.785 -8.663 1.00 29.89 95 VAL A CA 1
ATOM 746 C C . VAL A 1 95 ? -6.373 19.011 -8.298 1.00 29.89 95 VAL A C 1
ATOM 748 O O . VAL A 1 95 ? -5.537 18.128 -8.481 1.00 29.89 95 VAL A O 1
ATOM 751 N N . LEU A 1 96 ? -6.084 20.215 -7.813 1.00 31.92 96 LEU A N 1
ATOM 752 C CA . LEU A 1 96 ? -4.806 20.613 -7.233 1.00 31.92 96 LEU A CA 1
ATOM 753 C C . LEU A 1 96 ? -4.777 20.172 -5.765 1.00 31.92 96 LEU A C 1
ATOM 755 O O . LEU A 1 96 ? -5.665 20.550 -5.003 1.00 31.92 96 LEU A O 1
ATOM 759 N N . GLU A 1 97 ? -3.750 19.424 -5.362 1.00 31.48 97 GLU A N 1
ATOM 760 C CA . GLU A 1 97 ? -3.421 19.212 -3.950 1.00 31.48 97 GLU A CA 1
ATOM 761 C C . GLU A 1 97 ? -2.038 19.786 -3.634 1.00 31.48 97 GLU A C 1
ATOM 763 O O . GLU A 1 97 ? -1.036 19.507 -4.295 1.00 31.48 97 GLU A O 1
ATOM 768 N N . GLU A 1 98 ? -2.024 20.616 -2.599 1.00 30.19 98 GLU A N 1
ATOM 769 C CA . GLU A 1 98 ? -0.882 21.317 -2.032 1.00 30.19 98 GLU A CA 1
ATOM 770 C C . GLU A 1 98 ? -0.252 20.416 -0.949 1.00 30.19 98 GLU A C 1
ATOM 772 O O . GLU A 1 98 ? -0.929 19.983 -0.015 1.00 30.19 98 GLU A O 1
ATOM 777 N N . ARG A 1 99 ? 1.036 20.070 -1.086 1.00 30.98 99 ARG A N 1
ATOM 778 C CA . ARG A 1 99 ? 1.748 19.157 -0.173 1.00 30.98 99 ARG A CA 1
ATOM 779 C C . ARG A 1 99 ? 2.498 19.961 0.889 1.00 30.98 99 ARG A C 1
ATOM 781 O O . ARG A 1 99 ? 3.480 20.625 0.576 1.00 30.98 99 ARG A O 1
ATOM 788 N N . VAL A 1 100 ? 2.069 19.850 2.145 1.00 30.89 100 VAL A N 1
ATOM 789 C CA . VAL A 1 100 ? 2.866 20.249 3.316 1.00 30.89 100 VAL A CA 1
ATOM 790 C C . VAL A 1 100 ? 3.778 19.080 3.690 1.00 30.89 100 VAL A C 1
ATOM 792 O O . VAL A 1 100 ? 3.333 17.935 3.774 1.00 30.89 100 VAL A O 1
ATOM 795 N N . GLU A 1 101 ? 5.067 19.358 3.862 1.00 32.69 101 GLU A N 1
ATOM 796 C CA . GLU A 1 101 ? 6.085 18.373 4.218 1.00 32.69 101 GLU A CA 1
ATOM 797 C C . GLU A 1 101 ? 6.140 18.204 5.744 1.00 32.69 101 GLU A C 1
ATOM 799 O O . GLU A 1 101 ? 6.355 19.163 6.483 1.00 32.69 101 GLU A O 1
ATOM 804 N N . SER A 1 102 ? 5.903 16.980 6.213 1.00 42.66 102 SER A N 1
ATOM 805 C CA . SER A 1 102 ? 6.068 16.561 7.606 1.00 42.66 102 SER A CA 1
ATOM 806 C C . SER A 1 102 ? 7.066 15.408 7.660 1.00 42.66 102 SER A C 1
ATOM 808 O O . SER A 1 102 ? 7.012 14.514 6.812 1.00 42.66 102 SER A O 1
ATOM 810 N N . GLU A 1 103 ? 7.943 15.398 8.661 1.00 43.78 103 GLU A N 1
ATOM 811 C CA . GLU A 1 103 ? 8.867 14.288 8.918 1.00 43.78 103 GLU A CA 1
ATOM 812 C C . GLU A 1 103 ? 8.096 12.968 9.123 1.00 43.78 103 GLU A C 1
ATOM 814 O O . GLU A 1 103 ? 7.064 12.934 9.795 1.00 43.78 103 GLU A O 1
ATOM 819 N N . MET A 1 104 ? 8.561 11.885 8.487 1.00 43.59 104 MET A N 1
ATOM 820 C CA . MET A 1 104 ? 7.874 10.586 8.441 1.00 43.59 104 MET A CA 1
ATOM 821 C C . MET A 1 104 ? 8.649 9.510 9.209 1.00 43.59 104 MET A C 1
ATOM 823 O O . MET A 1 104 ? 9.841 9.320 8.981 1.00 43.59 104 MET A O 1
ATOM 827 N N . GLU A 1 105 ? 7.944 8.749 10.049 1.00 58.88 105 GLU A N 1
ATOM 828 C CA . GLU A 1 105 ? 8.431 7.511 10.679 1.00 58.88 105 GLU A CA 1
ATOM 829 C C . GLU A 1 105 ? 7.890 6.271 9.940 1.00 58.88 105 GLU A C 1
ATOM 831 O O . GLU A 1 105 ? 6.749 6.276 9.482 1.00 58.88 105 GLU A O 1
ATOM 836 N N . TYR A 1 106 ? 8.680 5.195 9.824 1.00 68.56 106 TYR A N 1
ATOM 837 C CA . TYR A 1 106 ? 8.359 4.015 8.994 1.00 68.56 106 TYR A CA 1
ATOM 838 C C . TYR A 1 106 ? 8.015 2.746 9.797 1.00 68.56 106 TYR A C 1
ATOM 840 O O . TYR A 1 106 ? 8.538 2.517 10.885 1.00 68.56 106 TYR A O 1
ATOM 848 N N . ALA A 1 107 ? 7.152 1.894 9.235 1.00 64.50 107 ALA A N 1
ATOM 849 C CA . ALA A 1 107 ? 6.682 0.638 9.823 1.00 64.50 107 ALA A CA 1
ATOM 850 C C . ALA A 1 107 ? 7.724 -0.482 9.780 1.00 64.50 107 ALA A C 1
ATOM 852 O O . ALA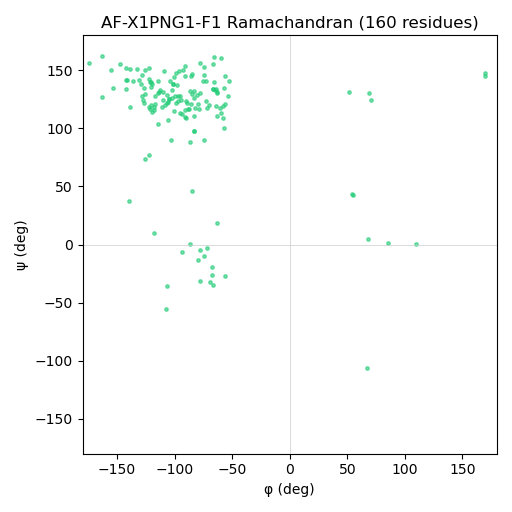 A 1 107 ? 8.544 -0.575 8.867 1.00 64.50 107 ALA A O 1
ATOM 853 N N . ILE A 1 108 ? 7.613 -1.404 10.739 1.00 65.00 108 ILE A N 1
ATOM 854 C CA . ILE A 1 108 ? 8.383 -2.651 10.767 1.00 65.00 108 ILE A CA 1
ATOM 855 C C . ILE A 1 108 ? 7.505 -3.762 10.177 1.00 65.00 108 ILE A C 1
ATOM 857 O O . ILE A 1 108 ? 6.385 -3.996 10.644 1.00 65.00 108 ILE A O 1
ATOM 861 N N . ALA A 1 109 ? 7.999 -4.439 9.139 1.00 56.97 109 ALA A N 1
ATOM 862 C CA . ALA A 1 109 ? 7.304 -5.554 8.502 1.00 56.97 109 ALA A CA 1
ATOM 863 C C . ALA A 1 109 ? 7.617 -6.882 9.215 1.00 56.97 109 ALA A C 1
ATOM 865 O O . ALA A 1 109 ? 8.777 -7.201 9.466 1.00 56.97 109 ALA A O 1
ATOM 866 N N . GLU A 1 110 ? 6.582 -7.669 9.518 1.00 57.88 110 GLU A N 1
ATOM 867 C CA . GLU A 1 110 ? 6.698 -9.047 10.008 1.00 57.88 110 GLU A CA 1
ATOM 868 C C . GLU A 1 110 ? 6.045 -9.990 8.987 1.00 57.88 110 GLU A C 1
ATOM 870 O O . GLU A 1 110 ? 4.861 -9.859 8.654 1.00 57.88 110 GLU A O 1
ATOM 875 N N . GLU A 1 111 ? 6.825 -10.936 8.466 1.00 49.34 111 GLU A N 1
ATOM 876 C CA . GLU A 1 111 ? 6.381 -11.880 7.440 1.00 49.34 111 GLU A CA 1
ATOM 877 C C . GLU A 1 111 ? 5.760 -13.126 8.091 1.00 49.34 111 GLU A C 1
ATOM 879 O O . GLU A 1 111 ? 6.424 -13.867 8.818 1.00 49.34 111 GLU A O 1
ATOM 884 N N . LYS A 1 112 ? 4.464 -13.372 7.847 1.00 49.41 112 LYS A N 1
ATOM 885 C CA . LYS A 1 112 ? 3.752 -14.577 8.307 1.00 49.41 112 LYS A CA 1
ATOM 886 C C . LYS A 1 112 ? 3.162 -15.332 7.117 1.00 49.41 112 LYS A C 1
ATOM 888 O O . LYS A 1 112 ? 1.957 -15.299 6.864 1.00 49.41 112 LYS A O 1
ATOM 893 N N . GLY A 1 113 ? 4.023 -16.052 6.399 1.00 62.69 113 GLY A N 1
ATOM 894 C CA . GLY A 1 113 ? 3.630 -16.972 5.329 1.00 62.69 113 GLY A CA 1
ATOM 895 C C . GLY A 1 113 ? 3.035 -16.263 4.108 1.00 62.69 113 GLY A C 1
ATOM 896 O O . GLY A 1 113 ? 3.758 -15.664 3.329 1.00 62.69 113 GLY A O 1
ATOM 897 N N . ILE A 1 114 ? 1.714 -16.352 3.922 1.00 58.81 114 ILE A N 1
ATOM 898 C CA . ILE A 1 114 ? 0.992 -15.885 2.715 1.00 58.81 114 ILE A CA 1
ATOM 899 C C . ILE A 1 114 ? 0.607 -14.395 2.787 1.00 58.81 114 ILE A C 1
ATOM 901 O O . ILE A 1 114 ? -0.060 -13.871 1.894 1.00 58.81 114 ILE A O 1
ATOM 905 N N . ALA A 1 115 ? 0.956 -13.722 3.883 1.00 58.47 115 ALA A N 1
ATOM 906 C CA . ALA A 1 115 ? 0.605 -12.336 4.124 1.00 58.47 115 ALA A CA 1
ATOM 907 C C . ALA A 1 115 ? 1.732 -11.580 4.820 1.00 58.47 115 ALA A C 1
ATOM 909 O O . ALA A 1 115 ? 2.364 -12.079 5.754 1.00 58.47 115 ALA A O 1
ATOM 910 N N . ILE A 1 116 ? 1.903 -10.331 4.399 1.00 69.81 116 ILE A N 1
ATOM 911 C CA . ILE A 1 116 ? 2.812 -9.379 5.028 1.00 69.81 116 ILE A CA 1
ATOM 912 C C . ILE A 1 116 ? 1.990 -8.510 5.978 1.00 69.81 116 ILE A C 1
ATOM 914 O O . ILE A 1 116 ? 0.950 -7.963 5.581 1.00 69.81 116 ILE A O 1
ATOM 918 N N . ILE A 1 117 ? 2.438 -8.418 7.233 1.00 77.12 117 ILE A N 1
ATOM 919 C CA . ILE A 1 117 ? 1.863 -7.539 8.252 1.00 77.12 117 ILE A CA 1
ATOM 920 C C . ILE A 1 117 ? 2.824 -6.373 8.470 1.00 77.12 117 ILE A C 1
ATOM 922 O O . ILE A 1 117 ? 3.974 -6.570 8.854 1.00 77.12 117 ILE A O 1
ATOM 926 N N . TYR A 1 118 ? 2.333 -5.158 8.262 1.00 79.38 118 TYR A N 1
ATOM 927 C CA . TYR A 1 118 ? 3.048 -3.917 8.524 1.00 79.38 118 TYR A CA 1
ATOM 928 C C . TYR A 1 118 ? 2.568 -3.328 9.847 1.00 79.38 118 TYR A C 1
ATOM 930 O O . TYR A 1 118 ? 1.401 -2.948 9.962 1.00 79.38 118 TYR A O 1
ATOM 938 N N . LYS A 1 119 ? 3.448 -3.257 10.848 1.00 83.81 119 LYS A N 1
ATOM 939 C CA . LYS A 1 119 ? 3.149 -2.605 12.131 1.00 83.81 119 LYS A CA 1
ATOM 940 C C . LYS A 1 119 ? 3.543 -1.140 12.048 1.00 83.81 119 LYS A C 1
ATOM 942 O O . LYS A 1 119 ? 4.737 -0.843 11.991 1.00 83.81 119 LYS A O 1
ATOM 947 N N . LEU A 1 120 ? 2.554 -0.249 12.015 1.00 83.50 120 LEU A N 1
ATOM 948 C CA . LEU A 1 120 ? 2.809 1.189 11.976 1.00 83.50 120 LEU A CA 1
ATOM 949 C C . LEU A 1 120 ? 3.516 1.603 13.281 1.00 83.50 120 LEU A C 1
ATOM 951 O O . LEU A 1 120 ? 3.112 1.138 14.348 1.00 83.50 120 LEU A O 1
ATOM 955 N N . PRO A 1 121 ? 4.589 2.410 13.206 1.00 75.44 121 PRO A N 1
ATOM 956 C CA . PRO A 1 121 ? 5.417 2.730 14.369 1.00 75.44 121 PRO A CA 1
ATOM 957 C C . PRO A 1 121 ? 4.744 3.780 15.261 1.00 75.44 121 PRO A C 1
ATOM 959 O O . PRO A 1 121 ? 4.913 3.776 16.478 1.00 75.44 121 PRO A O 1
ATOM 962 N N . SER A 1 122 ? 3.964 4.664 14.643 1.00 81.75 122 SER A N 1
ATOM 963 C C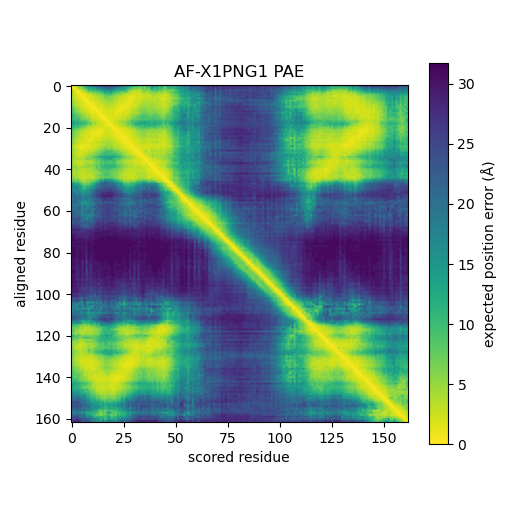A . SER A 1 122 ? 3.293 5.783 15.273 1.00 81.75 122 SER A CA 1
ATOM 964 C C . SER A 1 122 ? 1.855 5.425 15.633 1.00 81.75 122 SER A C 1
ATOM 966 O O . SER A 1 122 ? 1.190 4.619 14.972 1.00 81.75 122 SER A O 1
ATOM 968 N N . LYS A 1 123 ? 1.367 6.044 16.711 1.00 86.19 123 LYS A N 1
ATOM 969 C CA . LYS A 1 123 ? -0.029 5.928 17.130 1.00 86.19 123 LYS A CA 1
ATOM 970 C C . LYS A 1 123 ? -0.938 6.509 16.051 1.00 86.19 123 LYS A C 1
ATOM 972 O O . LYS A 1 123 ? -0.724 7.620 15.569 1.00 86.19 123 LYS A O 1
ATOM 977 N N . VAL A 1 124 ? -1.966 5.752 15.686 1.00 86.56 124 VAL A N 1
ATOM 978 C CA . VAL A 1 124 ? -2.879 6.098 14.598 1.00 86.56 124 VAL A CA 1
ATOM 979 C C . VAL A 1 124 ? -4.179 6.650 15.167 1.00 86.56 124 VAL A C 1
ATOM 981 O O . VAL A 1 124 ? -4.781 6.048 16.055 1.00 86.56 124 VAL A O 1
ATOM 984 N N . SER A 1 125 ? -4.634 7.771 14.609 1.00 90.12 125 SER A N 1
ATOM 985 C CA . SER A 1 125 ? -5.941 8.356 14.911 1.00 90.12 125 SER A CA 1
ATOM 986 C C . SER A 1 125 ? -6.756 8.491 13.626 1.00 90.12 125 SER A C 1
ATOM 988 O O . SER A 1 125 ? -6.336 9.180 12.698 1.00 90.12 125 SER A O 1
ATOM 990 N N . VAL A 1 126 ? -7.903 7.810 13.555 1.00 89.75 126 VAL A N 1
ATOM 991 C CA . VAL A 1 126 ? -8.779 7.747 12.371 1.00 89.75 126 VAL A CA 1
ATOM 992 C C . VAL A 1 126 ? -10.236 7.836 12.817 1.00 89.75 126 VAL A C 1
ATOM 994 O O . VAL A 1 126 ? -10.743 6.957 13.522 1.00 89.75 126 VAL A O 1
ATOM 997 N N . LYS A 1 127 ? -10.926 8.887 12.371 1.00 90.19 127 LYS A N 1
ATOM 998 C CA . LYS A 1 127 ? -12.336 9.133 12.699 1.00 90.19 127 LYS A CA 1
ATOM 999 C C . LYS A 1 127 ? -13.276 8.252 11.881 1.00 90.19 127 LYS A C 1
ATOM 1001 O O . LYS A 1 127 ? -12.938 7.815 10.781 1.00 90.19 127 LYS A O 1
ATOM 1006 N N . SER A 1 128 ? -14.479 8.018 12.400 1.00 89.56 128 SER A N 1
ATOM 1007 C CA . SER A 1 128 ? -15.518 7.222 11.730 1.00 89.56 128 SER A CA 1
ATOM 1008 C C . SER A 1 128 ? -16.352 8.050 10.747 1.00 89.56 128 SER A C 1
ATOM 1010 O O . SER A 1 128 ? -17.581 7.971 10.728 1.00 89.56 128 SER A O 1
ATOM 1012 N N . ASP A 1 129 ? -15.700 8.857 9.916 1.00 88.69 129 ASP A N 1
ATOM 1013 C CA . ASP A 1 129 ? -16.337 9.856 9.050 1.00 88.69 129 ASP A CA 1
ATOM 1014 C C . ASP A 1 129 ? -16.116 9.601 7.551 1.00 88.69 129 ASP A C 1
ATOM 1016 O O . ASP A 1 129 ? -16.472 10.442 6.726 1.00 88.69 129 ASP A O 1
ATOM 1020 N N . LYS A 1 130 ? -15.565 8.432 7.181 1.00 86.56 130 LYS A N 1
ATOM 1021 C CA . LYS A 1 130 ? -15.220 8.067 5.795 1.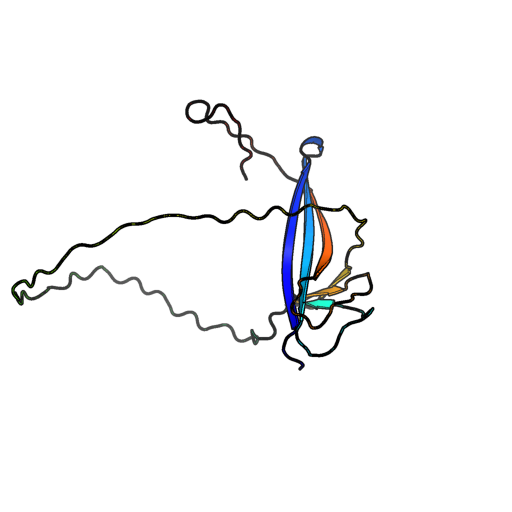00 86.56 130 LYS A CA 1
ATOM 1022 C C . LYS A 1 130 ? -14.053 8.893 5.210 1.00 86.56 130 LYS A C 1
ATOM 1024 O O . LYS A 1 130 ? -13.735 8.700 4.030 1.00 86.56 130 LYS A O 1
ATOM 1029 N N . SER A 1 131 ? -13.401 9.759 5.986 1.00 90.44 131 SER A N 1
ATOM 1030 C CA . SER A 1 131 ? -12.202 10.473 5.543 1.00 90.44 131 SER A CA 1
ATOM 1031 C C . SER A 1 131 ? -11.027 9.516 5.334 1.00 90.44 131 SER A C 1
ATOM 1033 O O . SER A 1 131 ? -10.996 8.388 5.839 1.00 90.44 131 SER A O 1
ATOM 1035 N N . GLU A 1 132 ? -10.101 9.937 4.479 1.00 91.94 132 GLU A N 1
ATOM 1036 C CA . GLU A 1 132 ? -8.923 9.161 4.117 1.00 91.94 132 GLU A CA 1
ATOM 1037 C C . GLU A 1 132 ? -7.716 9.699 4.866 1.00 91.94 132 GLU A C 1
ATOM 1039 O O . GLU A 1 132 ? -7.411 10.888 4.811 1.00 91.94 132 GLU A O 1
ATOM 1044 N N . HIS A 1 133 ? -7.028 8.804 5.565 1.00 90.38 133 HIS A N 1
ATOM 1045 C CA . HIS A 1 133 ? -5.836 9.134 6.326 1.00 90.38 133 HIS A CA 1
ATOM 1046 C C . HIS A 1 133 ? -4.649 8.352 5.768 1.00 90.38 133 HIS A C 1
ATOM 1048 O O . HIS A 1 133 ? -4.661 7.119 5.760 1.00 90.38 133 HIS A O 1
ATOM 1054 N N . LYS A 1 134 ? -3.634 9.070 5.278 1.00 90.56 134 LYS A N 1
ATOM 1055 C CA . LYS A 1 134 ? -2.416 8.502 4.685 1.00 90.56 134 LYS A CA 1
ATOM 1056 C C . LYS A 1 134 ? -1.358 8.303 5.769 1.00 90.56 134 LYS A C 1
ATOM 1058 O O . LYS A 1 134 ? -0.962 9.265 6.417 1.00 90.56 134 LYS A O 1
ATOM 1063 N N . PHE A 1 135 ? -0.868 7.074 5.919 1.00 89.88 135 PHE A N 1
ATOM 1064 C CA . PHE A 1 135 ? 0.205 6.738 6.859 1.00 89.88 135 PHE A CA 1
ATOM 1065 C C . PHE A 1 135 ? 1.411 6.143 6.127 1.00 89.88 135 PHE A C 1
ATOM 1067 O O . PHE A 1 135 ? 1.218 5.297 5.246 1.00 89.88 135 PHE A O 1
ATOM 1074 N N . PRO A 1 136 ? 2.648 6.562 6.449 1.00 87.75 136 PRO A N 1
ATOM 1075 C CA . PRO A 1 136 ? 3.856 5.943 5.910 1.00 87.75 136 PRO A CA 1
ATOM 1076 C C . PRO A 1 136 ? 3.982 4.495 6.392 1.00 87.75 136 PRO A C 1
ATOM 1078 O O . PRO A 1 136 ? 3.808 4.193 7.570 1.00 87.75 136 PRO A O 1
ATOM 1081 N N . VAL A 1 137 ? 4.277 3.590 5.462 1.00 87.50 137 VAL A N 1
ATOM 1082 C CA . VAL A 1 137 ? 4.464 2.161 5.736 1.00 87.50 137 VAL A CA 1
ATOM 1083 C C . VAL A 1 137 ? 5.938 1.806 5.632 1.00 87.50 137 VAL A C 1
ATOM 1085 O O . VAL A 1 137 ? 6.513 1.312 6.585 1.00 87.50 137 VAL A O 1
ATOM 1088 N N . SER A 1 138 ? 6.598 2.082 4.515 1.00 83.12 138 SER A N 1
ATOM 1089 C CA . SER A 1 138 ? 8.014 1.732 4.355 1.00 83.12 138 SER A CA 1
ATOM 1090 C C . SER A 1 138 ? 8.680 2.637 3.335 1.00 83.12 138 SER A C 1
ATOM 1092 O O . SER A 1 138 ? 8.025 3.053 2.385 1.00 83.12 138 SER A O 1
ATOM 1094 N N . SER A 1 139 ? 9.977 2.881 3.488 1.00 85.19 139 SER A N 1
ATOM 1095 C CA . SER A 1 139 ? 10.817 3.452 2.432 1.00 85.19 139 SER A CA 1
ATOM 1096 C C . SER A 1 139 ? 11.950 2.485 2.115 1.00 85.19 139 SER A C 1
ATOM 1098 O O . SER A 1 139 ? 12.487 1.831 3.013 1.00 85.19 139 SER A O 1
ATOM 1100 N N . GLN A 1 140 ? 12.271 2.356 0.832 1.00 85.81 140 GLN A N 1
ATOM 1101 C CA . GLN A 1 140 ? 13.397 1.570 0.346 1.00 85.81 140 GLN A CA 1
ATOM 1102 C C . GLN A 1 140 ? 14.074 2.291 -0.816 1.00 85.81 140 GLN A C 1
ATOM 1104 O O . GLN A 1 140 ? 13.402 2.862 -1.674 1.00 85.81 140 GLN A O 1
ATOM 1109 N N . PHE A 1 141 ? 15.400 2.223 -0.854 1.00 89.38 141 PHE A N 1
ATOM 1110 C CA . PHE A 1 141 ? 16.194 2.682 -1.986 1.00 89.38 141 PHE A CA 1
ATOM 1111 C C . PHE A 1 141 ? 16.480 1.493 -2.898 1.00 89.38 141 PHE A C 1
ATOM 1113 O O . PHE A 1 141 ? 16.995 0.466 -2.455 1.00 89.38 141 PHE A O 1
ATOM 1120 N N . LEU A 1 142 ? 16.105 1.626 -4.164 1.00 91.12 142 LEU A N 1
ATOM 1121 C CA . LEU A 1 142 ? 16.300 0.621 -5.199 1.00 91.12 142 LEU A CA 1
ATOM 1122 C C . LEU A 1 142 ? 17.358 1.128 -6.172 1.00 91.12 142 LEU A C 1
ATOM 1124 O O . LEU A 1 142 ? 17.253 2.254 -6.653 1.00 91.12 142 LEU A O 1
ATOM 1128 N N . SER A 1 143 ? 18.354 0.303 -6.487 1.00 91.44 143 SER A N 1
ATOM 1129 C CA . SER A 1 143 ? 19.282 0.612 -7.577 1.00 91.44 143 SER A CA 1
ATOM 1130 C C . SER A 1 143 ? 18.526 0.577 -8.907 1.00 91.44 143 SER A C 1
ATOM 1132 O O . SER A 1 143 ? 17.728 -0.335 -9.136 1.00 91.44 143 SER A O 1
ATOM 1134 N N . ALA A 1 144 ? 18.744 1.582 -9.752 1.00 86.81 144 ALA A N 1
ATOM 1135 C CA . ALA A 1 144 ? 18.031 1.753 -11.009 1.00 86.81 144 ALA A CA 1
ATOM 1136 C C . ALA A 1 144 ? 18.987 2.129 -12.145 1.00 86.81 144 ALA A C 1
ATOM 1138 O O . ALA A 1 144 ? 19.891 2.946 -11.974 1.00 86.81 144 ALA A O 1
ATOM 1139 N N . GLU A 1 145 ? 18.740 1.563 -13.324 1.00 89.06 145 GLU A N 1
ATOM 1140 C CA . GLU A 1 145 ? 19.370 1.973 -14.577 1.00 89.06 145 GLU A CA 1
ATOM 1141 C C . GLU A 1 145 ? 18.389 2.872 -15.341 1.00 89.06 145 GLU A C 1
ATOM 1143 O O . GLU A 1 145 ? 17.224 2.517 -15.511 1.00 89.06 145 GLU A O 1
ATOM 1148 N N . PHE A 1 146 ? 18.837 4.057 -15.765 1.00 87.44 146 PHE A N 1
ATOM 1149 C CA . PHE A 1 146 ? 17.978 5.047 -16.420 1.00 87.44 146 PHE A CA 1
ATOM 1150 C C . PHE A 1 146 ? 18.233 5.097 -17.930 1.00 87.44 146 PHE A C 1
ATOM 1152 O O . PHE A 1 146 ? 19.359 5.359 -18.358 1.00 87.44 146 PHE A O 1
ATOM 1159 N N . GLU A 1 147 ? 17.180 4.925 -18.735 1.00 87.00 147 GLU A N 1
ATOM 1160 C CA . GLU A 1 147 ? 17.235 5.062 -20.193 1.00 87.00 147 GLU A CA 1
ATOM 1161 C C . GLU A 1 147 ? 16.562 6.362 -20.662 1.00 87.00 147 GLU A C 1
ATOM 1163 O O . GLU A 1 147 ? 15.412 6.666 -20.332 1.00 87.00 147 GLU A O 1
ATOM 1168 N N . TYR A 1 148 ? 17.283 7.132 -21.481 1.00 84.12 148 TYR A N 1
ATOM 1169 C CA . TYR A 1 148 ? 16.793 8.382 -22.058 1.00 84.12 148 TYR A CA 1
ATOM 1170 C C . TYR A 1 148 ? 16.522 8.192 -23.543 1.00 84.12 148 TYR A C 1
ATOM 1172 O O . TYR A 1 148 ? 17.435 7.921 -24.323 1.00 84.12 148 TYR A O 1
ATOM 1180 N N . SER A 1 149 ? 15.273 8.406 -23.950 1.00 84.12 149 SER A N 1
ATOM 1181 C CA . SER A 1 149 ? 14.893 8.389 -25.360 1.00 84.12 149 SER A CA 1
ATOM 1182 C C . SER A 1 149 ? 14.442 9.779 -25.804 1.00 84.12 149 SER A C 1
ATOM 1184 O O . SER A 1 149 ? 13.779 10.518 -25.073 1.00 84.12 149 SER A O 1
ATOM 1186 N N . SER A 1 150 ? 14.825 10.172 -27.017 1.00 82.19 150 SER A N 1
ATOM 1187 C CA . SER A 1 150 ? 14.345 11.405 -27.639 1.00 82.19 150 SER A CA 1
ATOM 1188 C C . SER A 1 150 ? 13.866 11.108 -29.051 1.00 82.19 150 SER A C 1
ATOM 1190 O O . SER A 1 150 ? 14.470 10.316 -29.774 1.00 82.19 150 SER A O 1
ATOM 1192 N N . TYR A 1 151 ? 12.776 11.762 -29.449 1.00 85.25 151 TYR A N 1
ATOM 1193 C CA . TYR A 1 151 ? 12.212 11.650 -30.793 1.00 85.25 151 TYR A CA 1
ATOM 1194 C C . TYR A 1 151 ? 12.061 13.054 -31.400 1.00 85.25 151 TYR A C 1
ATOM 1196 O O . TYR A 1 151 ? 10.935 13.542 -31.541 1.00 85.25 151 TYR A O 1
ATOM 1204 N N . PRO A 1 152 ? 13.176 13.703 -31.805 1.00 77.44 152 PRO A N 1
ATOM 1205 C CA . PRO A 1 152 ? 13.219 15.125 -32.176 1.00 77.44 152 PRO A CA 1
ATOM 1206 C C . PRO A 1 152 ? 12.248 15.530 -33.288 1.00 77.44 152 PRO A C 1
ATOM 1208 O O . PRO A 1 152 ? 11.803 16.671 -33.353 1.00 77.44 152 PRO A O 1
ATOM 1211 N N . ARG A 1 153 ? 11.897 14.588 -34.172 1.00 82.31 153 ARG A N 1
ATOM 1212 C CA . ARG A 1 153 ? 10.935 14.805 -35.261 1.00 82.31 153 ARG A CA 1
ATOM 1213 C C . ARG A 1 153 ? 9.498 15.036 -34.762 1.00 82.31 153 ARG A C 1
ATOM 1215 O O . ARG A 1 153 ? 8.715 15.649 -35.479 1.00 82.31 153 ARG A O 1
ATOM 1222 N N . VAL A 1 154 ? 9.142 14.520 -33.585 1.00 79.06 154 VAL A N 1
ATOM 1223 C CA . VAL A 1 154 ? 7.792 14.613 -32.994 1.00 79.06 154 VAL A CA 1
ATOM 1224 C C . VAL A 1 154 ? 7.772 15.602 -31.830 1.00 79.06 154 VAL A C 1
ATOM 1226 O O . VAL A 1 154 ? 6.795 16.322 -31.653 1.00 79.06 154 VAL A O 1
ATOM 1229 N N . SER A 1 155 ? 8.854 15.658 -31.055 1.00 77.69 155 SER A N 1
ATOM 1230 C CA . SER A 1 155 ? 9.007 16.568 -29.927 1.00 77.69 155 SER A CA 1
ATOM 1231 C C . SER A 1 155 ? 10.491 16.853 -29.691 1.00 77.69 155 SER A C 1
ATOM 1233 O O . SER A 1 155 ? 11.282 15.909 -29.673 1.00 77.69 155 SER A O 1
ATOM 1235 N N . PRO A 1 156 ? 10.895 18.117 -29.473 1.00 74.31 156 PRO A N 1
ATOM 1236 C CA . PRO A 1 156 ? 12.268 18.446 -29.096 1.00 74.31 156 PRO A CA 1
ATOM 1237 C C . PRO A 1 156 ? 12.609 18.026 -27.654 1.00 74.31 156 PRO A C 1
ATOM 1239 O O . PRO A 1 156 ? 13.747 18.209 -27.228 1.00 74.31 156 PRO A O 1
ATOM 1242 N N . PHE A 1 157 ? 11.651 17.488 -26.890 1.00 76.69 157 PHE A N 1
ATOM 1243 C CA . PHE A 1 157 ? 11.869 17.016 -25.525 1.00 76.69 157 PHE A CA 1
ATOM 1244 C C . PHE A 1 157 ? 12.373 15.565 -25.496 1.00 76.69 157 PHE A C 1
ATOM 1246 O O . PHE A 1 157 ? 11.972 14.727 -26.309 1.00 76.69 157 PHE A O 1
ATOM 1253 N N . ALA A 1 158 ? 13.246 15.269 -24.533 1.00 75.50 158 ALA A N 1
ATOM 1254 C CA . ALA A 1 158 ? 13.622 13.909 -24.166 1.00 75.50 158 ALA A CA 1
ATOM 1255 C C . ALA A 1 158 ? 12.693 13.401 -23.056 1.00 75.50 158 ALA A C 1
ATOM 1257 O O . ALA A 1 158 ? 12.280 14.172 -22.188 1.00 75.50 158 ALA A O 1
ATOM 1258 N N . TYR A 1 159 ? 12.378 12.109 -23.089 1.00 76.12 159 TYR A N 1
ATOM 1259 C CA . TYR A 1 159 ? 11.494 11.457 -22.130 1.00 76.12 159 TYR A CA 1
ATOM 1260 C C . TYR A 1 159 ? 12.236 10.301 -21.458 1.00 76.12 159 TYR A C 1
ATOM 1262 O O . TYR A 1 159 ? 13.024 9.594 -22.093 1.00 76.12 159 TYR A O 1
ATOM 1270 N N . LEU A 1 160 ? 11.980 10.125 -20.164 1.00 72.31 160 LEU A N 1
ATOM 1271 C CA . LEU A 1 160 ? 12.521 9.023 -19.377 1.00 72.31 160 LEU A CA 1
ATOM 1272 C C . LEU A 1 160 ? 11.694 7.760 -19.646 1.00 72.31 160 LEU A C 1
ATOM 1274 O O . LEU A 1 160 ? 10.477 7.776 -19.450 1.00 72.31 160 LEU A O 1
ATOM 1278 N N . GLY A 1 161 ? 12.351 6.704 -20.128 1.00 67.25 161 GLY A N 1
ATOM 1279 C CA . GLY A 1 161 ? 11.748 5.393 -20.371 1.00 67.25 161 GLY A CA 1
ATOM 1280 C C . GLY A 1 161 ? 12.031 4.423 -19.223 1.00 67.25 161 GLY A C 1
ATOM 1281 O O . GLY A 1 161 ? 13.072 4.524 -18.577 1.00 67.25 161 GLY A O 1
ATOM 1282 N N . SER A 1 162 ? 11.074 3.526 -18.970 1.00 53.53 162 SER A N 1
ATOM 1283 C CA . SER A 1 162 ? 11.158 2.399 -18.027 1.00 53.53 162 SER A CA 1
ATOM 1284 C C . SER A 1 162 ? 11.575 1.109 -18.712 1.00 53.53 162 SER A C 1
ATOM 1286 O O . SER A 1 162 ? 11.032 0.888 -19.822 1.00 53.53 162 SER A O 1
#

Radius of gyration: 26.23 Å; Cα contacts (8 Å, |Δi|>4): 227; chains: 1; bounding box: 60×46×65 Å